Protein AF-A0A1Y3B8Q7-F1 (afdb_monomer)

InterPro domains:
  IPR051851 EFR3 Homologs [PTHR12444] (1-147)

Organism: Euroglyphus maynei (NCBI:txid6958)

Foldseek 3Di:
DDPLVVVLLVLLVLVLLLVQLFFPVDPDAQLRSLVSLQVSLVSLCVVCVVVVQPLSNVLSVQLCVVCVVPPVCSHVVNVVCSVVDDRPPRWPDPPPDPDDDDDDDDDPPPPPGTRDPPSNDRDLVSVLVSCVVVPRDNPSNPDHNDDPCPPDPPPPPPPDDD

Mean predicted aligned error: 11.26 Å

pLDDT: mean 77.84, std 20.7, range [29.83, 98.25]

Nearest PDB structures (foldseek):
  8esz-assembly1_2  TM=4.447E-01  e=9.391E+00  Drosophila melanogaster

Radius of gyration: 18.93 Å; Cα contacts (8 Å, |Δi|>4): 139; chains: 1; bounding box: 46×53×57 Å

Sequence (162 aa):
MNSDEVLIDLLRLTFALQDMAISRNFNLSDSHRCHIHSIVAGFLHLFSHLKAIPAICTHVEQVIKTRVDKAKYLLPEYCHLANNYNYGELFIHDKENGNKSKENSPSRQNSADNLVDDELLFNKQVISEALQTTGHDTLALNTPFQSNCDGMKFFLFKSNLN

Solvent-accessible surface area (backbone atoms only — not comparable to full-atom values): 9910 Å² total; per-residue (Å²): 132,60,71,65,58,55,50,42,52,50,49,19,45,40,51,49,47,49,54,52,49,31,34,71,90,48,99,64,53,71,42,56,28,23,48,45,39,7,52,40,44,49,50,50,54,51,46,24,67,74,68,63,44,67,66,40,38,52,53,47,51,50,30,51,52,47,21,60,77,74,43,41,33,37,30,63,94,33,30,84,50,30,77,75,56,62,100,71,78,83,43,67,64,86,74,86,68,87,77,89,84,91,82,92,81,84,84,79,87,85,63,92,60,49,29,58,66,71,75,67,47,86,61,62,64,64,48,45,52,50,36,45,78,70,72,45,88,46,74,66,50,77,44,79,65,74,78,87,63,85,80,67,76,74,80,78,74,76,78,78,86,126

Structure (mmCIF, N/CA/C/O backbone):
data_AF-A0A1Y3B8Q7-F1
#
_entry.id   AF-A0A1Y3B8Q7-F1
#
loop_
_atom_site.group_PDB
_atom_site.id
_atom_site.type_symbol
_atom_site.label_atom_id
_atom_site.label_alt_id
_atom_site.label_comp_id
_atom_site.label_asym_id
_atom_site.label_entity_id
_atom_site.label_seq_id
_atom_site.pdbx_PDB_ins_code
_atom_site.Cartn_x
_atom_site.Cartn_y
_atom_site.Cartn_z
_atom_site.occupancy
_atom_site.B_iso_or_equiv
_atom_site.auth_seq_id
_atom_site.auth_comp_id
_atom_site.auth_asym_id
_atom_site.auth_atom_id
_atom_site.pdbx_PDB_model_num
ATOM 1 N N . MET A 1 1 ? 1.474 13.851 24.888 1.00 54.62 1 MET A N 1
ATOM 2 C CA . MET A 1 1 ? 1.262 13.476 23.476 1.00 54.62 1 MET A CA 1
ATOM 3 C C . MET A 1 1 ? 0.392 12.239 23.485 1.00 54.62 1 MET A C 1
ATOM 5 O O . MET A 1 1 ? 0.732 11.304 24.204 1.00 54.62 1 MET A O 1
ATOM 9 N N . ASN A 1 2 ? -0.755 12.275 22.813 1.00 78.31 2 ASN A N 1
ATOM 10 C CA . ASN A 1 2 ? -1.643 11.121 22.714 1.00 78.31 2 ASN A CA 1
ATOM 11 C C . ASN A 1 2 ? -0.999 10.090 21.766 1.00 78.31 2 ASN A C 1
ATOM 13 O O . ASN A 1 2 ? -0.479 10.464 20.716 1.00 78.31 2 ASN A O 1
ATOM 17 N N . SER A 1 3 ? -0.981 8.805 22.131 1.00 81.81 3 SER A N 1
ATOM 18 C CA . SER A 1 3 ? -0.381 7.753 21.297 1.00 81.81 3 SER A CA 1
ATOM 19 C C . SER A 1 3 ? -1.047 7.648 19.926 1.00 81.81 3 SER A C 1
ATOM 21 O O . SER A 1 3 ? -0.375 7.354 18.941 1.00 81.81 3 SER A O 1
ATOM 23 N N . ASP A 1 4 ? -2.346 7.938 19.846 1.00 82.81 4 ASP A N 1
ATOM 24 C CA . ASP A 1 4 ? -3.077 7.903 18.582 1.00 82.81 4 ASP A CA 1
ATOM 25 C C . ASP A 1 4 ? -2.688 9.051 17.649 1.00 82.81 4 ASP A C 1
ATOM 27 O O . ASP A 1 4 ? -2.545 8.828 16.451 1.00 82.81 4 ASP A O 1
ATOM 31 N N . GLU A 1 5 ? -2.410 10.243 18.180 1.00 83.38 5 GLU A N 1
ATOM 32 C CA . GLU A 1 5 ? -1.912 11.375 17.382 1.00 83.38 5 GLU A CA 1
ATOM 33 C C . GLU A 1 5 ? -0.562 11.040 16.737 1.00 83.38 5 GLU A C 1
ATOM 35 O O . GLU A 1 5 ? -0.377 11.240 15.539 1.00 83.38 5 GLU A O 1
ATOM 40 N N . VAL A 1 6 ? 0.357 10.445 17.507 1.00 86.25 6 VAL A N 1
ATOM 41 C CA . VAL A 1 6 ? 1.673 10.024 16.999 1.00 86.25 6 VAL A CA 1
ATOM 42 C C . VAL A 1 6 ? 1.528 8.962 15.907 1.00 86.25 6 VAL A C 1
ATOM 44 O O . VAL A 1 6 ? 2.246 8.998 14.909 1.00 86.25 6 VAL A O 1
ATOM 47 N N . LEU A 1 7 ? 0.592 8.024 16.064 1.00 88.44 7 LEU A N 1
ATOM 48 C CA . LEU A 1 7 ? 0.318 7.012 15.042 1.00 88.44 7 LEU A CA 1
ATOM 49 C C . LEU A 1 7 ? -0.256 7.625 13.761 1.00 88.44 7 LEU A C 1
ATOM 51 O O . LEU A 1 7 ? 0.135 7.215 12.668 1.00 88.44 7 LEU A O 1
ATOM 55 N N . ILE A 1 8 ? -1.141 8.616 13.878 1.00 88.88 8 ILE A N 1
ATOM 56 C CA . ILE A 1 8 ? -1.657 9.356 12.724 1.00 88.88 8 ILE A CA 1
ATOM 57 C C . ILE A 1 8 ? -0.534 10.137 12.033 1.00 88.88 8 ILE A C 1
ATOM 59 O O . ILE A 1 8 ? -0.449 10.113 10.805 1.00 88.88 8 ILE A O 1
ATOM 63 N N . ASP A 1 9 ? 0.377 10.758 12.781 1.00 89.25 9 ASP A N 1
ATOM 64 C CA . ASP A 1 9 ? 1.537 11.443 12.203 1.00 89.25 9 ASP A CA 1
ATOM 65 C C . ASP A 1 9 ? 2.503 10.482 11.498 1.00 89.25 9 ASP A C 1
ATOM 67 O O . ASP A 1 9 ? 2.990 10.787 10.406 1.00 89.25 9 ASP A O 1
ATOM 71 N N . LEU A 1 10 ? 2.727 9.287 12.051 1.00 92.75 10 LEU A N 1
ATOM 72 C CA . LEU A 1 10 ? 3.509 8.241 11.387 1.00 92.75 10 LEU A CA 1
ATOM 73 C C . LEU A 1 10 ? 2.827 7.730 10.113 1.00 92.75 10 LEU A C 1
ATOM 75 O O . LEU A 1 10 ? 3.504 7.494 9.110 1.00 92.75 10 LEU A O 1
ATOM 79 N N . LEU A 1 11 ? 1.497 7.608 10.102 1.00 93.81 11 LEU A N 1
ATOM 80 C CA . LEU A 1 11 ? 0.746 7.292 8.886 1.00 93.81 11 LEU A CA 1
ATOM 81 C C . LEU A 1 11 ? 0.878 8.401 7.836 1.00 93.81 11 LEU A C 1
ATOM 83 O O . LEU A 1 11 ? 1.120 8.103 6.667 1.00 93.81 11 LEU A O 1
ATOM 87 N N . ARG A 1 12 ? 0.775 9.676 8.232 1.00 93.00 12 ARG A N 1
ATOM 88 C CA . ARG A 1 12 ? 0.982 10.818 7.324 1.00 93.00 12 ARG A CA 1
ATOM 89 C C . ARG A 1 12 ? 2.372 10.786 6.704 1.00 93.00 12 ARG A C 1
ATOM 91 O O . ARG A 1 12 ? 2.490 10.931 5.489 1.00 93.00 12 ARG A O 1
ATOM 98 N N . LEU A 1 13 ? 3.403 10.561 7.519 1.00 94.56 13 LEU A N 1
ATOM 99 C CA . LEU A 1 13 ? 4.778 10.411 7.048 1.00 94.56 13 LEU A CA 1
ATOM 100 C C . LEU A 1 13 ? 4.908 9.230 6.081 1.00 94.56 13 LEU A C 1
ATOM 102 O O . LEU A 1 13 ? 5.523 9.359 5.029 1.00 94.56 13 LEU A O 1
ATOM 106 N N . THR A 1 14 ? 4.292 8.096 6.405 1.00 96.25 14 THR A N 1
ATOM 107 C CA . THR A 1 14 ? 4.321 6.890 5.569 1.00 96.25 14 THR A CA 1
ATOM 108 C C . THR A 1 14 ? 3.723 7.137 4.187 1.00 96.25 14 THR A C 1
ATOM 110 O O . THR A 1 14 ? 4.330 6.768 3.182 1.00 96.25 14 THR A O 1
ATOM 113 N N . PHE A 1 15 ? 2.566 7.798 4.105 1.00 95.19 15 PHE A N 1
ATOM 114 C CA . PHE A 1 15 ? 1.973 8.135 2.810 1.00 95.19 15 PHE A CA 1
ATOM 115 C C . PHE A 1 15 ? 2.791 9.187 2.061 1.00 95.19 15 PHE A C 1
ATOM 117 O O . PHE A 1 15 ? 2.992 9.034 0.863 1.00 95.19 15 PHE A O 1
ATOM 124 N N . ALA A 1 16 ? 3.364 10.175 2.755 1.00 93.56 16 ALA A N 1
ATOM 125 C CA . ALA A 1 16 ? 4.279 11.129 2.129 1.00 93.56 16 ALA A CA 1
ATOM 126 C C . ALA A 1 16 ? 5.532 10.445 1.544 1.00 93.56 16 ALA A C 1
ATOM 128 O O . ALA A 1 16 ? 6.003 10.824 0.473 1.00 93.56 16 ALA A O 1
ATOM 129 N N . LEU A 1 17 ? 6.060 9.414 2.214 1.00 95.44 17 LEU A N 1
ATOM 130 C CA . LEU A 1 17 ? 7.155 8.590 1.696 1.00 95.44 17 LEU A CA 1
ATOM 131 C C . LEU A 1 17 ? 6.734 7.800 0.451 1.00 95.44 17 LEU A C 1
ATOM 133 O O . LEU A 1 17 ? 7.489 7.758 -0.519 1.00 95.44 17 LEU A O 1
ATOM 137 N N . GLN A 1 18 ? 5.534 7.212 0.446 1.00 94.88 18 GLN A N 1
ATOM 138 C CA . GLN A 1 18 ? 5.005 6.532 -0.738 1.00 94.88 18 GLN A CA 1
ATOM 139 C C . GLN A 1 18 ? 4.837 7.505 -1.915 1.00 94.88 18 GLN A C 1
ATOM 141 O O . GLN A 1 18 ? 5.302 7.201 -3.011 1.00 94.88 18 GLN A O 1
ATOM 146 N N . ASP A 1 19 ? 4.260 8.686 -1.680 1.00 92.31 19 ASP A N 1
ATOM 147 C CA . ASP A 1 19 ? 4.058 9.724 -2.700 1.00 92.31 19 ASP A CA 1
ATOM 148 C C . ASP A 1 19 ? 5.398 10.211 -3.286 1.00 92.31 19 ASP A C 1
ATOM 150 O O . ASP A 1 19 ? 5.547 10.392 -4.497 1.00 92.31 19 ASP A O 1
ATOM 154 N N . MET A 1 20 ? 6.424 10.355 -2.443 1.00 90.81 20 MET A N 1
ATOM 155 C CA . MET A 1 20 ? 7.785 10.687 -2.873 1.00 90.81 20 MET A CA 1
ATOM 156 C C . MET A 1 20 ? 8.399 9.587 -3.752 1.00 90.81 20 MET A C 1
ATOM 158 O O . MET A 1 20 ? 9.042 9.884 -4.760 1.00 90.81 20 MET A O 1
ATOM 162 N N . ALA A 1 21 ? 8.195 8.318 -3.385 1.00 91.12 21 ALA A N 1
ATOM 163 C CA . ALA A 1 21 ? 8.751 7.168 -4.093 1.00 91.12 21 ALA A CA 1
ATOM 164 C C . ALA A 1 21 ? 8.091 6.910 -5.455 1.00 91.12 21 ALA A C 1
ATOM 166 O O . ALA A 1 21 ? 8.763 6.394 -6.350 1.00 91.12 21 ALA A O 1
ATOM 167 N N . ILE A 1 22 ? 6.830 7.310 -5.649 1.00 90.94 22 ILE A N 1
ATOM 168 C CA . ILE A 1 22 ? 6.147 7.214 -6.952 1.00 90.94 22 ILE A CA 1
ATOM 169 C C . ILE A 1 22 ? 6.367 8.447 -7.831 1.00 90.94 22 ILE A C 1
ATOM 171 O O . ILE A 1 22 ? 6.275 8.345 -9.054 1.00 90.94 22 ILE A O 1
ATOM 175 N N . SER A 1 23 ? 6.678 9.600 -7.230 1.00 87.19 23 SER A N 1
ATOM 176 C CA . SER A 1 23 ? 6.825 10.857 -7.957 1.00 87.19 23 SER A CA 1
ATOM 177 C C . SER A 1 23 ? 8.151 10.939 -8.714 1.00 87.19 23 SER A C 1
ATOM 179 O O . SER A 1 23 ? 9.242 10.774 -8.152 1.00 87.19 23 SER A O 1
ATOM 181 N N . ARG A 1 24 ? 8.064 11.282 -10.002 1.00 79.38 24 ARG A N 1
ATOM 182 C CA . ARG A 1 24 ? 9.220 11.575 -10.865 1.00 79.38 24 ARG A CA 1
ATOM 183 C C . ARG A 1 24 ? 9.964 12.857 -10.487 1.00 79.38 24 ARG A C 1
ATOM 185 O O . ARG A 1 24 ? 11.119 13.014 -10.860 1.00 79.38 24 ARG A O 1
ATOM 192 N N . ASN A 1 25 ? 9.332 13.743 -9.719 1.00 78.75 25 ASN A N 1
ATOM 193 C CA . ASN A 1 25 ? 9.896 15.049 -9.363 1.00 78.75 25 ASN A CA 1
ATOM 194 C C . ASN A 1 25 ? 11.085 14.951 -8.399 1.00 78.75 25 ASN A C 1
ATOM 196 O O . ASN A 1 25 ? 11.848 15.906 -8.255 1.00 78.75 25 ASN A O 1
ATOM 200 N N . PHE A 1 26 ? 11.248 13.811 -7.728 1.00 80.69 26 PHE A N 1
ATOM 201 C CA . PHE A 1 26 ? 12.398 13.554 -6.875 1.00 80.69 26 PHE A CA 1
ATOM 202 C C . PHE A 1 26 ? 13.480 12.803 -7.651 1.00 80.69 26 PHE A C 1
ATOM 204 O O . PHE A 1 26 ? 13.216 11.764 -8.254 1.00 80.69 26 PHE A O 1
ATOM 211 N N . ASN A 1 27 ? 14.722 13.286 -7.567 1.00 82.06 27 ASN A N 1
ATOM 212 C CA . ASN A 1 27 ? 15.903 12.636 -8.143 1.00 82.06 27 ASN A CA 1
ATOM 213 C C . ASN A 1 27 ? 16.332 11.416 -7.301 1.00 82.06 27 ASN A C 1
ATOM 215 O O . ASN A 1 27 ? 17.415 11.391 -6.718 1.00 82.06 27 ASN A O 1
ATOM 219 N N . LEU A 1 28 ? 15.453 10.419 -7.190 1.00 85.12 28 LEU A N 1
ATOM 220 C CA . LEU A 1 28 ? 15.702 9.153 -6.504 1.00 85.12 28 LEU A CA 1
ATOM 221 C C . LEU A 1 28 ? 16.027 8.062 -7.522 1.00 85.12 28 LEU A C 1
ATOM 223 O O . LEU A 1 28 ? 15.321 7.922 -8.521 1.00 85.12 28 LEU A O 1
ATOM 227 N N . SER A 1 29 ? 17.057 7.264 -7.232 1.00 87.25 29 SER A N 1
ATOM 228 C CA . SER A 1 29 ? 17.316 6.028 -7.969 1.00 87.25 29 SER A CA 1
ATOM 229 C C . SER A 1 29 ? 16.210 5.006 -7.708 1.00 87.25 29 SER A C 1
ATOM 231 O O . SER A 1 29 ? 15.565 5.018 -6.656 1.00 87.25 29 SER A O 1
ATOM 233 N N . ASP A 1 30 ? 16.041 4.072 -8.636 1.00 85.69 30 ASP A N 1
ATOM 234 C CA . ASP A 1 30 ? 15.064 2.988 -8.521 1.00 85.69 30 ASP A CA 1
ATOM 235 C C . ASP A 1 30 ? 15.276 2.146 -7.261 1.00 85.69 30 ASP A C 1
ATOM 237 O O . ASP A 1 30 ? 14.326 1.795 -6.559 1.00 85.69 30 ASP A O 1
ATOM 241 N N . SER A 1 31 ? 16.543 1.911 -6.912 1.00 88.75 31 SER A N 1
ATOM 242 C CA . SER A 1 31 ? 16.907 1.259 -5.659 1.00 88.75 31 SER A CA 1
ATOM 243 C C . SER A 1 31 ? 16.405 2.050 -4.449 1.00 88.75 31 SER A C 1
ATOM 245 O O . SER A 1 31 ? 15.748 1.479 -3.579 1.00 88.75 31 SER A O 1
ATOM 247 N N . HI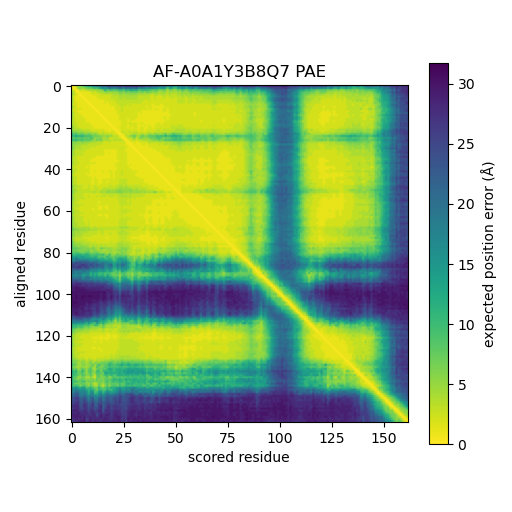S A 1 32 ? 16.627 3.369 -4.388 1.00 90.75 32 HIS A N 1
ATOM 248 C CA . HIS A 1 32 ? 16.115 4.185 -3.281 1.00 90.75 32 HIS A CA 1
ATOM 249 C C . HIS A 1 32 ? 14.587 4.139 -3.194 1.00 90.75 32 HIS A C 1
ATOM 251 O O . HIS A 1 32 ? 14.046 3.991 -2.099 1.00 90.75 32 HIS A O 1
ATOM 257 N N . ARG A 1 33 ? 13.885 4.192 -4.331 1.00 91.69 33 ARG A N 1
ATOM 258 C CA . ARG A 1 33 ? 12.419 4.070 -4.377 1.00 91.69 33 ARG A CA 1
ATOM 259 C C . ARG A 1 33 ? 11.949 2.731 -3.805 1.00 91.69 33 ARG A C 1
ATOM 261 O O . ARG A 1 33 ? 11.029 2.707 -2.990 1.00 91.69 33 ARG A O 1
ATOM 268 N N . CYS A 1 34 ? 12.618 1.630 -4.144 1.00 92.38 34 CYS A N 1
ATOM 269 C CA . CYS A 1 34 ? 12.299 0.305 -3.600 1.00 92.38 34 CYS A CA 1
ATOM 270 C C . CYS A 1 34 ? 12.522 0.208 -2.093 1.00 92.38 34 CYS A C 1
ATOM 272 O O . CYS A 1 34 ? 11.682 -0.345 -1.380 1.00 92.38 34 CYS A O 1
ATOM 274 N N . HIS A 1 35 ? 13.621 0.774 -1.592 1.00 94.12 35 HIS A N 1
ATOM 275 C CA . HIS A 1 35 ? 13.881 0.823 -0.156 1.00 94.12 35 HIS A CA 1
ATOM 276 C C . HIS A 1 35 ? 12.802 1.631 0.574 1.00 94.12 35 HIS A C 1
ATOM 278 O O . HIS A 1 35 ? 12.305 1.185 1.606 1.00 94.12 35 HIS A O 1
ATOM 284 N N . ILE A 1 36 ? 12.364 2.763 0.013 1.00 95.94 36 ILE A N 1
ATOM 285 C CA . ILE A 1 36 ? 11.256 3.544 0.579 1.00 95.94 36 ILE A CA 1
ATOM 286 C C . ILE A 1 36 ? 9.957 2.724 0.589 1.00 95.94 36 ILE A C 1
ATOM 288 O O . ILE A 1 36 ? 9.307 2.629 1.629 1.00 95.94 36 ILE A O 1
ATOM 292 N N . HIS A 1 37 ? 9.595 2.064 -0.516 1.00 95.81 37 HIS A N 1
ATOM 293 C CA . HIS A 1 37 ? 8.412 1.194 -0.556 1.00 95.81 37 HIS A CA 1
ATOM 294 C C . HIS A 1 37 ? 8.487 0.020 0.429 1.00 95.81 37 HIS A C 1
ATOM 296 O O . HIS A 1 37 ? 7.450 -0.370 0.973 1.00 95.81 37 HIS A O 1
ATOM 302 N N . SER A 1 38 ? 9.690 -0.500 0.681 1.00 96.56 38 SER A N 1
ATOM 303 C CA . SER A 1 38 ? 9.937 -1.548 1.675 1.00 96.56 38 SER A CA 1
ATOM 304 C C . SER A 1 38 ? 9.696 -1.030 3.091 1.00 96.56 38 SER A C 1
ATOM 306 O O . SER A 1 38 ? 9.009 -1.685 3.869 1.00 96.56 38 SER A O 1
ATOM 308 N N . ILE A 1 39 ? 10.171 0.179 3.414 1.00 97.88 39 ILE A N 1
ATOM 309 C CA . ILE A 1 39 ? 9.893 0.838 4.702 1.00 97.88 39 ILE A CA 1
ATOM 310 C C . ILE A 1 39 ? 8.383 1.045 4.884 1.00 97.88 39 ILE A C 1
ATOM 312 O O . ILE A 1 39 ? 7.839 0.703 5.933 1.00 97.88 39 ILE A O 1
ATOM 316 N N . VAL A 1 40 ? 7.697 1.543 3.849 1.00 98.19 40 VAL A N 1
ATOM 317 C CA . VAL A 1 40 ? 6.238 1.742 3.854 1.00 98.19 40 VAL A CA 1
ATOM 318 C C . VAL A 1 40 ? 5.498 0.425 4.110 1.00 98.19 40 VAL A C 1
ATOM 320 O O . VAL A 1 40 ? 4.611 0.383 4.962 1.00 98.19 40 VAL A O 1
ATOM 323 N N . ALA A 1 41 ? 5.876 -0.658 3.422 1.00 97.94 41 ALA A N 1
ATOM 324 C CA . ALA A 1 41 ? 5.280 -1.979 3.632 1.00 97.94 41 ALA A CA 1
ATOM 325 C C . ALA A 1 41 ? 5.515 -2.502 5.049 1.00 97.94 41 ALA A C 1
ATOM 327 O O . ALA A 1 41 ? 4.567 -2.939 5.695 1.00 97.94 41 ALA A O 1
ATOM 328 N N . GLY A 1 42 ? 6.750 -2.415 5.550 1.00 97.81 42 GLY A N 1
ATOM 329 C CA . GLY A 1 42 ? 7.083 -2.860 6.901 1.00 97.81 42 GLY A CA 1
ATOM 330 C C . GLY A 1 42 ? 6.275 -2.121 7.967 1.00 97.81 42 GLY A C 1
ATOM 331 O O . GLY A 1 42 ? 5.704 -2.751 8.858 1.00 97.81 42 GLY A O 1
ATOM 332 N N . PHE A 1 43 ? 6.162 -0.794 7.850 1.00 98.12 43 PHE A N 1
ATOM 333 C CA . PHE A 1 43 ? 5.371 -0.008 8.792 1.00 98.12 43 PHE A CA 1
ATOM 334 C C . PHE A 1 43 ? 3.877 -0.331 8.712 1.00 98.12 43 PHE A C 1
ATOM 336 O O . PHE A 1 43 ? 3.262 -0.550 9.750 1.00 98.12 43 PHE A O 1
ATOM 343 N N . LEU A 1 44 ? 3.277 -0.392 7.518 1.00 98.06 44 LEU A N 1
ATOM 344 C CA . LEU A 1 44 ? 1.837 -0.648 7.391 1.00 98.06 44 LEU A CA 1
ATOM 345 C C . LEU A 1 44 ? 1.451 -2.077 7.785 1.00 98.06 44 LEU A C 1
ATOM 347 O O . LEU A 1 44 ? 0.377 -2.277 8.352 1.00 98.06 44 LEU A O 1
ATOM 351 N N . HIS A 1 45 ? 2.338 -3.046 7.560 1.00 97.56 45 HIS A N 1
ATOM 352 C CA . HIS A 1 45 ? 2.188 -4.409 8.063 1.00 97.56 45 HIS A CA 1
ATOM 353 C C . HIS A 1 45 ? 2.247 -4.470 9.592 1.00 97.56 45 HIS A C 1
ATOM 355 O O . HIS A 1 45 ? 1.419 -5.124 10.221 1.00 97.56 45 HIS A O 1
ATOM 361 N N . LEU A 1 46 ? 3.167 -3.736 10.222 1.00 97.00 46 LEU A N 1
ATOM 362 C CA . LEU A 1 46 ? 3.179 -3.605 11.679 1.00 97.00 46 LEU A CA 1
ATOM 363 C C . LEU A 1 46 ? 1.919 -2.884 12.186 1.00 97.00 46 LEU A C 1
ATOM 365 O O . LEU A 1 46 ? 1.289 -3.318 13.148 1.00 97.00 46 LEU A O 1
ATOM 369 N N . PHE A 1 47 ? 1.530 -1.794 11.527 1.00 95.38 47 PHE A N 1
ATOM 370 C CA . PHE A 1 47 ? 0.383 -0.974 11.898 1.00 95.38 47 PHE A CA 1
ATOM 371 C C . PHE A 1 47 ? -0.933 -1.760 11.859 1.00 95.38 47 PHE A C 1
ATOM 373 O O . PHE A 1 47 ? -1.745 -1.628 12.778 1.00 95.38 47 PHE A O 1
ATOM 380 N N . SER A 1 48 ? -1.138 -2.601 10.838 1.00 96.69 48 SER A N 1
ATOM 381 C CA . SER A 1 48 ? -2.336 -3.440 10.734 1.00 96.69 48 SER A CA 1
ATOM 382 C C . SER A 1 48 ? -2.471 -4.381 11.932 1.00 96.69 48 SER A C 1
ATOM 384 O O . SER A 1 48 ? -3.551 -4.477 12.513 1.00 96.69 48 SER A O 1
ATOM 386 N N . HIS A 1 49 ? -1.366 -4.984 12.375 1.00 94.19 49 HIS A N 1
ATOM 387 C CA . HIS A 1 49 ? -1.330 -5.846 13.554 1.00 94.19 49 HIS A CA 1
ATOM 388 C C . HIS A 1 49 ? -1.536 -5.072 14.862 1.00 94.19 49 HIS A C 1
ATOM 390 O O . HIS A 1 49 ? -2.213 -5.567 15.760 1.00 94.19 49 HIS A O 1
ATOM 396 N N . LEU A 1 50 ? -0.999 -3.851 14.973 1.00 92.62 50 LEU A N 1
ATOM 397 C CA . LEU A 1 50 ? -1.155 -3.016 16.171 1.00 92.62 50 LEU A CA 1
ATOM 398 C C . LEU A 1 50 ? -2.594 -2.537 16.377 1.00 92.62 50 LEU A C 1
ATOM 400 O O . LEU A 1 50 ? -3.077 -2.518 17.508 1.00 92.62 50 LEU A O 1
ATOM 404 N N . LYS A 1 51 ? -3.276 -2.120 15.306 1.00 91.25 51 LYS A N 1
ATOM 405 C CA . LYS A 1 51 ? -4.661 -1.637 15.396 1.00 91.25 51 LYS A CA 1
ATOM 406 C C . LYS A 1 51 ? -5.691 -2.758 15.305 1.00 91.25 51 LYS A C 1
ATOM 408 O O . LYS A 1 51 ? -6.801 -2.577 15.795 1.00 91.25 51 LYS A O 1
ATOM 413 N N . ALA A 1 52 ? -5.335 -3.888 14.693 1.00 93.31 52 ALA A N 1
ATOM 414 C CA . ALA A 1 52 ? -6.201 -5.050 14.494 1.00 93.31 52 ALA A CA 1
ATOM 415 C C . ALA A 1 52 ? -7.568 -4.703 13.862 1.00 93.31 52 ALA A C 1
ATOM 417 O O . ALA A 1 52 ? -8.576 -5.360 14.122 1.00 93.31 52 ALA A O 1
ATOM 418 N N . ILE A 1 53 ? -7.610 -3.662 13.020 1.00 94.88 53 ILE A N 1
ATOM 419 C CA . ILE A 1 53 ? -8.823 -3.234 12.314 1.00 94.88 53 ILE A CA 1
ATOM 420 C C . ILE A 1 53 ? -8.988 -4.125 11.072 1.00 94.88 53 ILE A C 1
ATOM 422 O O . ILE A 1 53 ? -8.142 -4.052 10.177 1.00 94.88 53 ILE A O 1
ATOM 426 N N . PRO A 1 54 ? -10.067 -4.927 10.949 1.00 96.50 54 PRO A N 1
ATOM 427 C CA . PRO A 1 54 ? -10.175 -5.953 9.906 1.00 96.50 54 PRO A CA 1
ATOM 428 C C . PRO A 1 54 ? -10.030 -5.432 8.471 1.00 96.50 54 PRO A C 1
ATOM 430 O O . PRO A 1 54 ? -9.380 -6.071 7.641 1.00 96.50 54 PRO A O 1
ATOM 433 N N . ALA A 1 55 ? -10.594 -4.256 8.180 1.00 96.31 55 ALA A N 1
ATOM 434 C CA . ALA A 1 55 ? -10.485 -3.623 6.866 1.00 96.31 55 ALA A CA 1
ATOM 435 C C . ALA A 1 55 ? -9.032 -3.240 6.524 1.00 96.31 55 ALA A C 1
ATOM 437 O O . ALA A 1 55 ? -8.589 -3.446 5.397 1.00 96.31 55 ALA A O 1
ATOM 438 N N . ILE A 1 56 ? -8.269 -2.762 7.513 1.00 97.00 56 ILE A N 1
ATOM 439 C CA . ILE A 1 56 ? -6.851 -2.416 7.351 1.00 97.00 56 ILE A CA 1
ATOM 440 C C . ILE A 1 56 ? -6.021 -3.676 7.135 1.00 97.00 56 ILE A C 1
ATOM 442 O O . ILE A 1 56 ? -5.227 -3.716 6.201 1.00 97.00 56 ILE A O 1
ATOM 446 N N . CYS A 1 57 ? -6.225 -4.711 7.955 1.00 98.06 57 CYS A N 1
ATOM 447 C CA . CYS A 1 57 ? -5.525 -5.985 7.791 1.00 98.06 57 CYS A CA 1
ATOM 448 C C . CYS A 1 57 ? -5.768 -6.571 6.399 1.00 98.06 57 CYS A C 1
ATOM 450 O O . CYS A 1 57 ? -4.818 -6.913 5.707 1.00 98.06 57 CYS A O 1
ATOM 452 N N . THR A 1 58 ? -7.028 -6.603 5.956 1.00 98.12 58 THR A N 1
ATOM 453 C CA . THR A 1 58 ? -7.398 -7.122 4.631 1.00 98.12 58 THR A CA 1
ATOM 454 C C . THR A 1 58 ? -6.690 -6.362 3.514 1.00 98.12 58 THR A C 1
ATOM 456 O O . THR A 1 58 ? -6.075 -6.979 2.648 1.00 98.12 58 THR A O 1
ATOM 459 N N . HIS A 1 59 ? -6.738 -5.030 3.552 1.00 98.00 59 HIS A N 1
ATOM 460 C CA . HIS A 1 59 ? -6.097 -4.186 2.544 1.00 98.00 59 HIS A CA 1
ATOM 461 C C . HIS A 1 59 ? -4.575 -4.368 2.517 1.00 98.00 59 HIS A C 1
ATOM 463 O O . HIS A 1 59 ? -3.976 -4.530 1.455 1.00 98.00 59 HIS A O 1
ATOM 469 N N . VAL A 1 60 ? -3.936 -4.377 3.688 1.00 98.25 60 VAL A N 1
ATOM 470 C CA . VAL A 1 60 ? -2.481 -4.531 3.795 1.00 98.25 60 VAL A CA 1
ATOM 471 C C . VAL A 1 60 ? -2.029 -5.898 3.280 1.00 98.25 60 VAL A C 1
ATOM 473 O O . VAL A 1 60 ? -1.106 -5.956 2.470 1.00 98.25 60 VAL A O 1
ATOM 476 N N . GLU A 1 61 ? -2.712 -6.978 3.663 1.00 98.12 61 GLU A N 1
ATOM 477 C CA . GLU A 1 61 ? -2.418 -8.332 3.177 1.00 98.12 61 GLU A CA 1
ATOM 478 C C . GLU A 1 61 ? -2.612 -8.466 1.662 1.00 98.12 61 GLU A C 1
ATOM 480 O O . GLU A 1 61 ? -1.806 -9.098 0.979 1.00 98.12 61 GLU A O 1
ATOM 485 N N . GLN A 1 62 ? -3.650 -7.834 1.106 1.00 98.12 62 GLN A N 1
ATOM 486 C CA . GLN A 1 62 ? -3.878 -7.812 -0.340 1.00 98.12 62 GLN A CA 1
ATOM 487 C C . GLN A 1 62 ? -2.707 -7.167 -1.086 1.00 98.12 62 GLN A C 1
ATOM 489 O O . GLN A 1 62 ? -2.198 -7.752 -2.042 1.00 98.12 62 GLN A O 1
ATOM 494 N N . VAL A 1 63 ? -2.240 -5.998 -0.639 1.00 98.06 63 VAL A N 1
ATOM 495 C CA . VAL A 1 63 ? -1.096 -5.312 -1.262 1.00 98.06 63 VAL A CA 1
ATOM 496 C C . VAL A 1 63 ? 0.189 -6.128 -1.101 1.00 98.06 63 VAL A C 1
ATOM 498 O O . VAL A 1 63 ? 0.946 -6.262 -2.063 1.00 98.06 63 VAL A O 1
ATOM 501 N N . ILE A 1 64 ? 0.434 -6.715 0.078 1.00 97.88 64 ILE A N 1
ATOM 502 C CA . ILE A 1 64 ? 1.611 -7.565 0.317 1.00 97.88 64 ILE A CA 1
ATOM 503 C C . ILE A 1 64 ? 1.604 -8.763 -0.628 1.00 97.88 64 ILE A C 1
ATOM 505 O O . ILE A 1 64 ? 2.605 -9.006 -1.300 1.00 97.88 64 ILE A O 1
ATOM 509 N N . LYS A 1 65 ? 0.479 -9.472 -0.748 1.00 97.56 65 LYS A N 1
ATOM 510 C CA . LYS A 1 65 ? 0.353 -10.619 -1.651 1.00 97.56 65 LYS A CA 1
ATOM 511 C C . LYS A 1 65 ? 0.605 -10.228 -3.108 1.00 97.56 65 LYS A C 1
ATOM 513 O O . LYS A 1 65 ? 1.399 -10.877 -3.783 1.00 97.56 65 LYS A O 1
ATOM 518 N N . THR A 1 66 ? 0.010 -9.129 -3.571 1.00 96.38 66 THR A N 1
ATOM 519 C CA . THR A 1 66 ? 0.246 -8.616 -4.929 1.00 96.38 66 THR A CA 1
ATOM 520 C C . THR A 1 66 ? 1.722 -8.273 -5.151 1.00 96.38 66 THR A C 1
ATOM 522 O O . THR A 1 66 ? 2.280 -8.591 -6.202 1.00 96.38 66 THR A O 1
ATOM 525 N N . ARG A 1 67 ? 2.395 -7.681 -4.154 1.00 9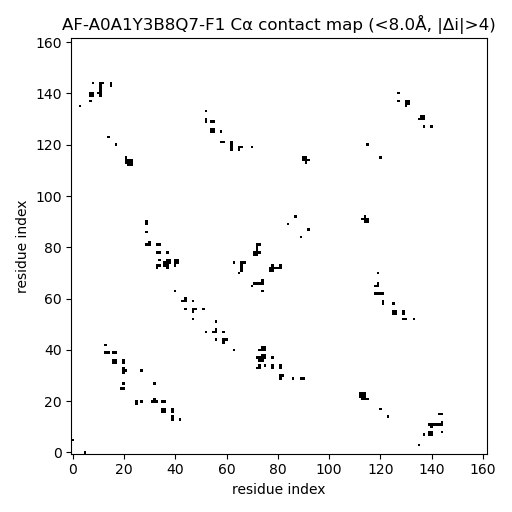5.44 67 ARG A N 1
ATOM 526 C CA . ARG A 1 67 ? 3.839 -7.413 -4.215 1.00 95.44 67 ARG A CA 1
ATOM 527 C C . ARG A 1 67 ? 4.665 -8.694 -4.227 1.00 95.44 67 ARG A C 1
ATOM 529 O O . ARG A 1 67 ? 5.624 -8.742 -4.982 1.00 95.44 67 ARG A O 1
ATOM 536 N N . VAL A 1 68 ? 4.316 -9.733 -3.467 1.00 95.19 68 VAL A N 1
ATOM 537 C CA . VAL A 1 68 ? 5.019 -11.029 -3.531 1.00 95.19 68 VAL A CA 1
ATOM 538 C C . VAL A 1 68 ? 5.006 -11.579 -4.960 1.00 95.19 68 VAL A C 1
ATOM 540 O O . VAL A 1 68 ? 6.052 -12.000 -5.456 1.00 95.19 68 VAL A O 1
ATOM 543 N N . ASP A 1 69 ? 3.854 -11.509 -5.629 1.00 92.00 69 ASP A N 1
ATOM 544 C CA . ASP A 1 69 ? 3.668 -12.073 -6.967 1.00 92.00 69 ASP A CA 1
ATOM 545 C C . ASP A 1 69 ? 4.338 -11.236 -8.067 1.00 92.00 69 ASP A C 1
ATOM 547 O O . ASP A 1 69 ? 4.939 -11.787 -8.991 1.00 92.00 69 ASP A O 1
ATOM 551 N N . LYS A 1 70 ? 4.241 -9.903 -7.985 1.00 90.38 70 LYS A N 1
ATOM 552 C CA . LYS A 1 70 ? 4.611 -9.000 -9.090 1.00 90.38 70 LYS A CA 1
ATOM 553 C C . LYS A 1 70 ? 5.871 -8.172 -8.841 1.00 90.38 70 LYS A C 1
ATOM 555 O O . LYS A 1 70 ? 6.540 -7.793 -9.795 1.00 90.38 70 LYS A O 1
ATOM 560 N N . ALA A 1 71 ? 6.193 -7.863 -7.585 1.00 91.25 71 ALA A N 1
ATOM 561 C CA . ALA A 1 71 ? 7.187 -6.846 -7.236 1.00 91.25 71 ALA A CA 1
ATOM 562 C C . ALA A 1 71 ? 7.825 -7.079 -5.853 1.00 91.25 71 ALA A C 1
ATOM 564 O O . ALA A 1 71 ? 7.836 -6.193 -4.993 1.00 91.25 71 ALA A O 1
ATOM 565 N N . LYS A 1 72 ? 8.352 -8.288 -5.608 1.00 93.00 72 LYS A N 1
ATOM 566 C CA . LYS A 1 72 ? 8.806 -8.710 -4.266 1.00 93.00 72 LYS A CA 1
ATOM 567 C C . LYS A 1 72 ? 9.845 -7.775 -3.646 1.00 93.00 72 LYS A C 1
ATOM 569 O O . LYS A 1 72 ? 9.856 -7.591 -2.440 1.00 93.00 72 LYS A O 1
ATOM 574 N N . TYR A 1 73 ? 10.667 -7.130 -4.471 1.00 91.19 73 TYR A N 1
ATOM 575 C CA . TYR A 1 73 ? 11.689 -6.152 -4.082 1.00 91.19 73 TYR A CA 1
ATOM 576 C C . TYR A 1 73 ? 11.140 -4.880 -3.403 1.00 91.19 73 TYR A C 1
ATOM 578 O O . TYR A 1 73 ? 11.920 -4.110 -2.851 1.00 91.19 73 TYR A O 1
ATOM 586 N N . LEU A 1 74 ? 9.820 -4.656 -3.427 1.00 94.06 74 LEU A N 1
ATOM 587 C CA . LEU A 1 74 ? 9.133 -3.594 -2.679 1.00 94.06 74 LEU A CA 1
ATOM 588 C C . LEU A 1 74 ? 8.766 -4.004 -1.242 1.00 94.06 74 LEU A C 1
ATOM 590 O O . LEU A 1 74 ? 8.073 -3.249 -0.553 1.00 94.06 74 LEU A O 1
ATOM 594 N N . LEU A 1 75 ? 9.142 -5.212 -0.815 1.00 96.31 75 LEU A N 1
ATOM 595 C CA . LEU A 1 75 ? 8.893 -5.742 0.522 1.00 96.31 75 LEU A CA 1
ATOM 596 C C . LEU A 1 75 ? 10.194 -5.790 1.343 1.00 96.31 75 LEU A C 1
ATOM 598 O O . LEU A 1 75 ? 11.261 -6.050 0.774 1.00 96.31 75 LEU A O 1
ATOM 602 N N . PRO A 1 76 ? 10.120 -5.593 2.675 1.00 94.94 76 PRO A N 1
ATOM 603 C CA . PRO A 1 76 ? 11.281 -5.622 3.566 1.00 94.94 76 PRO A CA 1
ATOM 604 C C . PRO A 1 76 ? 12.179 -6.851 3.397 1.00 94.94 76 PRO A C 1
ATOM 606 O O . PRO A 1 76 ? 13.401 -6.725 3.396 1.00 94.94 76 PRO A O 1
ATOM 609 N N . GLU A 1 77 ? 11.589 -8.030 3.216 1.00 93.56 77 GLU A N 1
ATOM 610 C CA . GLU A 1 77 ? 12.290 -9.315 3.160 1.00 93.56 77 GLU A CA 1
ATOM 611 C C . GLU A 1 77 ? 13.176 -9.445 1.912 1.00 93.56 77 GLU A C 1
ATOM 613 O O . GLU A 1 77 ? 14.160 -10.187 1.909 1.00 93.56 77 GLU A O 1
ATOM 618 N N . TYR A 1 78 ? 12.860 -8.696 0.854 1.00 92.00 78 TYR A N 1
ATOM 619 C CA . TYR A 1 78 ? 13.511 -8.803 -0.451 1.00 92.00 78 TYR A CA 1
ATOM 620 C C . TYR A 1 78 ? 14.104 -7.477 -0.938 1.00 92.00 78 TYR A C 1
ATOM 622 O O . TYR A 1 78 ? 14.553 -7.400 -2.082 1.00 92.00 78 TYR A O 1
ATOM 630 N N . CYS A 1 79 ? 14.142 -6.441 -0.096 1.00 86.50 79 CYS A N 1
ATOM 631 C CA . CYS A 1 79 ? 14.621 -5.106 -0.474 1.00 86.50 79 CYS A CA 1
ATOM 632 C C . CYS A 1 79 ? 16.078 -5.115 -0.973 1.00 86.50 79 CYS A C 1
ATOM 634 O O . CYS A 1 79 ? 16.438 -4.362 -1.872 1.00 86.50 79 CYS A O 1
ATOM 636 N N . HIS A 1 80 ? 16.896 -6.052 -0.484 1.00 85.25 80 HIS A N 1
ATOM 637 C CA . HIS A 1 80 ? 18.268 -6.286 -0.943 1.00 85.25 80 HIS A CA 1
ATOM 638 C C . HIS A 1 80 ? 18.364 -6.663 -2.433 1.00 85.25 80 HIS A C 1
ATOM 640 O O . HIS A 1 80 ? 19.415 -6.488 -3.049 1.00 85.25 80 HIS A O 1
ATOM 646 N N . LEU A 1 81 ? 17.276 -7.159 -3.034 1.00 85.81 81 LEU A N 1
ATOM 647 C CA . LEU A 1 81 ? 17.214 -7.460 -4.462 1.00 85.81 81 LEU A CA 1
ATOM 648 C C . LEU A 1 81 ? 17.071 -6.200 -5.322 1.00 85.81 81 LEU A C 1
ATOM 650 O O . LEU A 1 81 ? 17.303 -6.289 -6.522 1.00 85.81 81 LEU A O 1
ATOM 654 N N . ALA A 1 82 ? 16.725 -5.041 -4.750 1.00 82.56 82 ALA A N 1
ATOM 655 C CA . ALA A 1 82 ? 16.474 -3.806 -5.497 1.00 82.56 82 ALA A CA 1
ATOM 656 C C . ALA A 1 82 ? 17.668 -3.354 -6.356 1.00 82.56 82 ALA A C 1
ATOM 658 O O . ALA A 1 82 ? 17.474 -2.793 -7.428 1.00 82.56 82 ALA A O 1
ATOM 659 N N . ASN A 1 83 ? 18.899 -3.646 -5.927 1.00 78.38 83 ASN A N 1
ATOM 660 C CA . ASN A 1 83 ? 20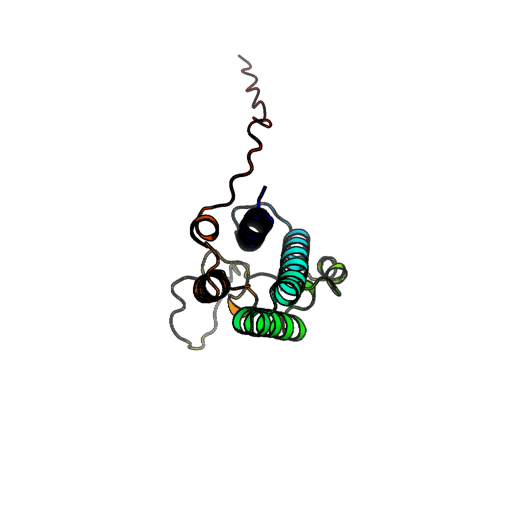.113 -3.316 -6.684 1.00 78.38 83 ASN A CA 1
ATOM 661 C C . ASN A 1 83 ? 20.356 -4.238 -7.891 1.00 78.38 83 ASN A C 1
ATOM 663 O O . ASN A 1 83 ? 21.171 -3.910 -8.748 1.00 78.38 83 ASN A O 1
ATOM 667 N N . ASN A 1 84 ? 19.688 -5.393 -7.942 1.00 71.94 84 ASN A N 1
ATOM 668 C CA . ASN A 1 84 ? 19.891 -6.406 -8.979 1.00 71.94 84 ASN A CA 1
ATOM 669 C C . ASN A 1 84 ? 18.958 -6.220 -10.184 1.00 71.94 84 ASN A C 1
ATOM 671 O O . ASN A 1 84 ? 19.128 -6.915 -11.185 1.00 71.94 84 ASN A O 1
ATOM 675 N N . TYR A 1 85 ? 17.976 -5.319 -10.102 1.00 62.97 85 TYR A N 1
ATOM 676 C CA . TYR A 1 85 ? 17.083 -5.026 -11.218 1.00 62.97 85 TYR A CA 1
ATOM 677 C C . TYR A 1 85 ? 17.671 -3.923 -12.089 1.00 62.97 85 TYR A C 1
ATOM 679 O O . TYR A 1 85 ? 18.190 -2.918 -11.603 1.00 62.97 85 TYR A O 1
ATOM 687 N N . ASN A 1 86 ? 17.603 -4.136 -13.400 1.00 56.25 86 ASN A N 1
ATOM 688 C CA . ASN A 1 86 ? 18.048 -3.157 -14.376 1.00 56.25 86 ASN A CA 1
ATOM 689 C C . ASN A 1 86 ? 17.075 -1.964 -14.357 1.00 56.25 86 ASN A C 1
ATOM 691 O O . ASN A 1 86 ? 15.863 -2.178 -14.282 1.00 56.25 86 ASN A O 1
ATOM 695 N N . TYR A 1 87 ? 17.606 -0.742 -14.467 1.00 52.19 87 TYR A N 1
ATOM 696 C CA . TYR A 1 87 ? 16.932 0.573 -14.379 1.00 52.19 87 TYR A CA 1
ATOM 697 C C . TYR A 1 87 ? 15.742 0.808 -15.346 1.00 52.19 87 TYR A C 1
ATOM 699 O O . TYR A 1 87 ? 15.343 1.942 -15.571 1.00 52.19 87 TYR A O 1
ATOM 707 N N . GLY A 1 88 ? 15.225 -0.223 -16.017 1.00 52.62 88 GLY A N 1
ATOM 708 C CA . GLY A 1 88 ? 14.171 -0.114 -17.027 1.00 52.62 88 GLY A CA 1
ATOM 709 C C . GLY A 1 88 ? 12.966 -1.037 -16.828 1.00 52.62 88 GLY A C 1
ATOM 710 O O . GLY A 1 88 ? 11.993 -0.880 -17.560 1.00 52.62 88 GLY A O 1
ATOM 711 N N . GLU A 1 89 ? 13.002 -1.990 -15.888 1.00 56.47 89 GLU A N 1
ATOM 712 C CA . GLU A 1 89 ? 11.880 -2.926 -15.658 1.00 56.47 89 GLU A CA 1
ATOM 713 C C . GLU A 1 89 ? 11.023 -2.579 -14.436 1.00 56.47 89 GLU A C 1
ATOM 715 O O . GLU A 1 89 ? 9.892 -3.043 -14.324 1.00 56.47 89 GLU A O 1
ATOM 720 N N . LEU A 1 90 ? 11.561 -1.783 -13.512 1.00 63.25 90 LEU A N 1
ATOM 721 C CA . LEU A 1 90 ? 11.012 -1.643 -12.164 1.00 63.25 90 LEU A CA 1
ATOM 722 C C . LEU A 1 90 ? 9.905 -0.600 -12.055 1.00 63.25 90 LEU A C 1
ATOM 724 O O . LEU A 1 90 ? 9.005 -0.724 -11.223 1.00 63.25 90 LEU A O 1
ATOM 728 N N . PHE A 1 91 ? 10.001 0.422 -12.896 1.00 69.75 91 PHE A N 1
ATOM 729 C CA . PHE A 1 91 ? 9.116 1.564 -12.911 1.00 69.75 91 PHE A CA 1
ATOM 730 C C . PHE A 1 91 ? 8.659 1.846 -14.343 1.00 69.75 91 PHE A C 1
ATOM 732 O O . PHE A 1 91 ? 9.336 1.509 -15.316 1.00 69.75 91 PHE A O 1
ATOM 739 N N . ILE A 1 92 ? 7.484 2.458 -14.485 1.00 69.38 92 ILE A N 1
ATOM 740 C CA . ILE A 1 92 ? 6.977 2.939 -15.768 1.00 69.38 92 ILE A CA 1
ATOM 741 C C . ILE A 1 92 ? 7.911 4.059 -16.233 1.00 69.38 92 ILE A C 1
ATOM 743 O O . ILE A 1 92 ? 7.742 5.214 -15.847 1.00 69.38 92 ILE A O 1
ATOM 747 N N . HIS A 1 93 ? 8.914 3.727 -17.041 1.00 65.12 93 HIS A N 1
ATOM 748 C CA . HIS A 1 93 ? 9.698 4.707 -17.783 1.00 65.12 93 HIS A CA 1
ATOM 749 C C . HIS A 1 93 ? 8.990 4.999 -19.098 1.00 65.12 93 HIS A C 1
ATOM 751 O O . HIS A 1 93 ? 8.468 4.087 -19.749 1.00 65.12 93 HIS A O 1
ATOM 757 N N . ASP A 1 94 ? 8.996 6.263 -19.517 1.00 57.75 94 ASP A N 1
ATOM 758 C CA . ASP A 1 94 ? 8.548 6.598 -20.862 1.00 57.75 94 ASP A CA 1
ATOM 759 C C . ASP A 1 94 ? 9.522 5.930 -21.826 1.00 57.75 94 ASP A C 1
ATOM 761 O O . ASP A 1 94 ? 10.658 6.368 -22.004 1.00 57.75 94 ASP A O 1
ATOM 765 N N . LYS A 1 95 ? 9.100 4.818 -22.433 1.00 49.31 95 LYS A N 1
ATOM 766 C CA . LYS A 1 95 ? 9.763 4.338 -23.635 1.00 49.31 95 LYS A CA 1
ATOM 767 C C . LYS A 1 95 ? 9.566 5.437 -24.670 1.00 49.31 95 LYS A C 1
ATOM 769 O O . LYS A 1 95 ? 8.497 5.515 -25.276 1.00 49.31 95 LYS A O 1
ATOM 774 N N . GLU A 1 96 ? 10.584 6.261 -24.903 1.00 44.88 96 GLU A N 1
ATOM 775 C CA . GLU A 1 96 ? 10.742 6.950 -26.184 1.00 44.88 96 GLU A CA 1
ATOM 776 C C . GLU A 1 96 ? 10.914 5.872 -27.265 1.00 44.88 96 GLU A C 1
ATOM 778 O O . GLU A 1 96 ? 12.007 5.523 -27.703 1.00 44.88 96 GLU A O 1
ATOM 783 N N . ASN A 1 97 ? 9.799 5.256 -27.651 1.00 40.62 97 ASN A N 1
ATOM 784 C CA . ASN A 1 97 ? 9.747 4.271 -28.709 1.00 40.62 97 ASN A CA 1
ATOM 785 C C . ASN A 1 97 ? 9.681 5.010 -30.043 1.00 4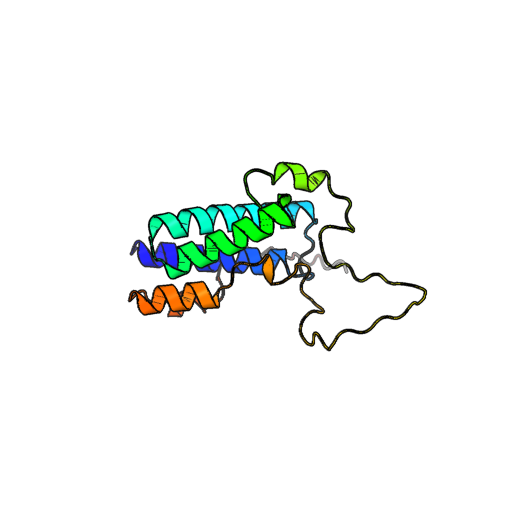0.62 97 ASN A C 1
ATOM 787 O O . ASN A 1 97 ? 8.612 5.401 -30.519 1.00 40.62 97 ASN A O 1
ATOM 791 N N . GLY A 1 98 ? 10.828 5.084 -30.711 1.00 43.28 98 GLY A N 1
ATOM 792 C CA . GLY A 1 98 ? 10.848 4.980 -32.160 1.00 43.28 98 GLY A CA 1
ATOM 793 C C . GLY A 1 98 ? 10.258 3.630 -32.594 1.00 43.28 98 GLY A C 1
ATOM 794 O O 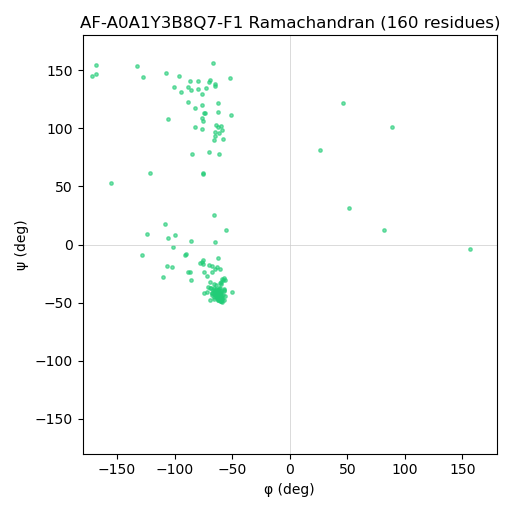. GLY A 1 98 ? 10.948 2.620 -32.576 1.00 43.28 98 GLY A O 1
ATOM 795 N N . ASN A 1 99 ? 8.996 3.670 -33.042 1.00 41.28 99 ASN A N 1
ATOM 796 C CA . ASN A 1 99 ? 8.281 2.737 -33.937 1.00 41.28 99 ASN A CA 1
ATOM 797 C C . ASN A 1 99 ? 7.507 1.505 -33.387 1.00 41.28 99 ASN A C 1
ATOM 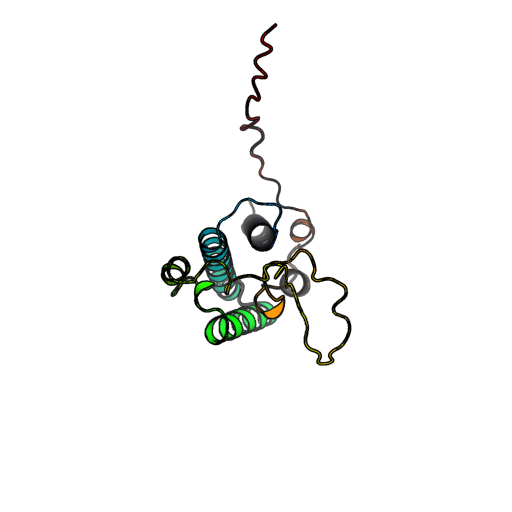799 O O . ASN A 1 99 ? 8.040 0.420 -33.202 1.00 41.28 99 ASN A O 1
ATOM 803 N N . LYS A 1 100 ? 6.173 1.710 -33.331 1.00 43.66 100 LYS A N 1
ATOM 804 C CA . LYS A 1 100 ? 5.019 0.910 -33.836 1.00 43.66 100 LYS A CA 1
ATOM 805 C C . LYS A 1 100 ? 4.948 -0.614 -33.606 1.00 43.66 100 LYS A C 1
ATOM 807 O O . LYS A 1 100 ? 5.662 -1.365 -34.257 1.00 43.66 100 LYS A O 1
ATOM 812 N N . SER A 1 101 ? 3.865 -1.054 -32.943 1.00 38.25 101 SER A N 1
ATOM 813 C CA . SER A 1 101 ? 2.821 -1.970 -33.475 1.00 38.25 101 SER A CA 1
ATOM 814 C C . SER A 1 101 ? 1.629 -2.082 -32.505 1.00 38.25 101 SER A C 1
ATOM 816 O O . SER A 1 101 ? 1.798 -1.973 -31.299 1.00 38.25 101 SER A O 1
ATOM 818 N N . LYS A 1 102 ? 0.425 -2.223 -33.071 1.00 46.03 102 LYS A N 1
ATOM 819 C CA . LYS A 1 102 ? -0.926 -2.132 -32.479 1.00 46.03 102 LYS A CA 1
ATOM 820 C C . LYS A 1 102 ? -1.282 -3.289 -31.528 1.00 46.03 102 LYS A C 1
ATOM 822 O O . LYS A 1 102 ? -1.064 -4.422 -31.927 1.00 46.03 102 LYS A O 1
ATOM 827 N N . GLU A 1 103 ? -1.994 -3.013 -30.426 1.00 29.83 103 GLU A N 1
ATOM 828 C CA . GLU A 1 103 ? -3.249 -3.708 -30.063 1.00 29.83 103 GLU A CA 1
ATOM 829 C C . GLU A 1 103 ? -4.015 -3.005 -28.921 1.00 29.83 103 GLU A C 1
ATOM 831 O O . GLU A 1 103 ? -3.433 -2.348 -28.063 1.00 29.83 103 GLU A O 1
ATOM 836 N N . ASN A 1 104 ? -5.346 -3.085 -28.997 1.00 39.59 104 ASN A N 1
ATOM 837 C CA . ASN A 1 104 ? -6.353 -2.324 -28.250 1.00 39.59 104 ASN A CA 1
ATOM 838 C C . ASN A 1 104 ? -6.366 -2.575 -26.732 1.00 39.59 104 ASN A C 1
ATOM 840 O O . ASN A 1 104 ? -6.430 -3.729 -26.316 1.00 39.59 104 ASN A O 1
ATOM 844 N N . SER A 1 105 ? -6.510 -1.511 -25.926 1.00 38.28 105 SER A N 1
ATOM 845 C CA . SER A 1 105 ? -7.293 -1.495 -24.669 1.00 38.28 105 SER A CA 1
ATOM 846 C C . SER A 1 105 ? -7.507 -0.059 -24.137 1.00 38.28 105 SER A C 1
ATOM 848 O O . SER A 1 105 ? -6.743 0.838 -24.499 1.00 38.28 105 SER A O 1
ATOM 850 N N . PRO A 1 106 ? -8.579 0.199 -23.356 1.00 38.06 106 PRO A N 1
ATOM 851 C CA . PRO A 1 106 ? -9.199 1.519 -23.242 1.00 38.06 106 PRO A CA 1
ATOM 852 C C . PRO A 1 106 ? -8.545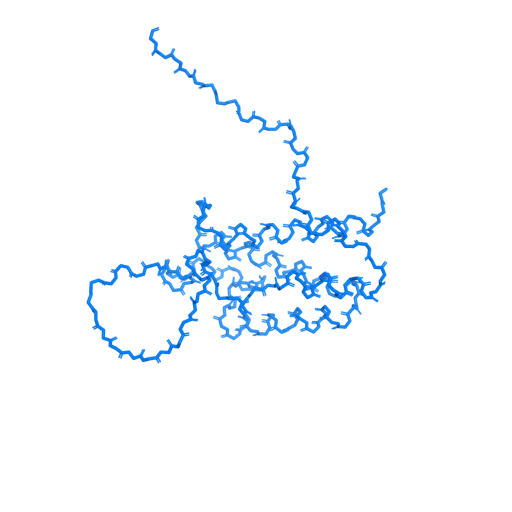 2.434 -22.193 1.00 38.06 106 PRO A C 1
ATOM 854 O O . PRO A 1 106 ? -8.317 2.044 -21.053 1.00 38.06 106 PRO A O 1
ATOM 857 N N . SER A 1 107 ? -8.287 3.676 -22.615 1.00 39.31 107 SER A N 1
ATOM 858 C CA . SER A 1 107 ? -8.264 4.928 -21.835 1.00 39.31 107 SER A CA 1
ATOM 859 C C . SER A 1 107 ? -7.961 4.837 -20.325 1.00 39.31 107 SER A C 1
ATOM 861 O O . SER A 1 107 ? -8.863 4.970 -19.500 1.00 39.31 107 SER A O 1
ATOM 863 N N . ARG A 1 108 ? -6.671 4.748 -19.961 1.00 39.00 108 ARG A N 1
ATOM 864 C CA . ARG A 1 108 ? -6.150 5.161 -18.640 1.00 39.00 108 ARG A CA 1
ATOM 865 C C . ARG A 1 108 ? -5.851 6.669 -18.665 1.00 39.00 108 ARG A C 1
ATOM 867 O O . ARG A 1 108 ? -4.716 7.096 -18.845 1.00 39.00 108 ARG A O 1
ATOM 874 N N . GLN A 1 109 ? -6.883 7.500 -18.546 1.00 38.31 109 GLN A N 1
ATOM 875 C CA . GLN A 1 109 ? -6.690 8.902 -18.161 1.00 38.31 109 GLN A CA 1
ATOM 876 C C . GLN A 1 109 ? -6.404 8.883 -16.658 1.00 38.31 109 GLN A C 1
ATOM 878 O O . GLN A 1 109 ? -7.313 8.509 -15.930 1.00 38.31 109 GLN A O 1
ATOM 883 N N . ASN A 1 110 ? -5.143 9.117 -16.249 1.00 41.78 110 ASN A N 1
ATOM 884 C CA . ASN A 1 110 ? -4.651 9.546 -14.912 1.00 41.78 110 ASN A CA 1
ATOM 885 C C . ASN A 1 110 ? -3.169 9.158 -14.641 1.00 41.78 110 ASN A C 1
ATOM 887 O O . ASN A 1 110 ? -2.629 9.534 -13.608 1.00 41.78 110 ASN A O 1
ATOM 891 N N . SER A 1 111 ? -2.485 8.427 -15.533 1.00 47.38 111 SER A N 1
ATOM 892 C CA . SER A 1 111 ? -1.263 7.667 -15.192 1.00 47.38 111 SER A CA 1
ATOM 893 C C . SER A 1 111 ? 0.077 8.209 -15.723 1.00 47.38 111 SER A C 1
ATOM 895 O O . SER A 1 111 ? 1.032 7.443 -15.804 1.00 47.38 111 SER A O 1
ATOM 897 N N . ALA A 1 112 ? 0.180 9.473 -16.146 1.00 51.47 112 ALA A N 1
ATOM 898 C CA . ALA A 1 112 ? 1.412 9.958 -16.793 1.00 51.47 112 ALA A CA 1
ATOM 899 C C . ALA A 1 112 ? 2.585 10.193 -15.814 1.00 51.47 112 ALA A C 1
ATOM 901 O O . ALA A 1 112 ? 3.740 10.101 -16.222 1.00 51.47 112 ALA A O 1
ATOM 902 N N . ASP A 1 113 ? 2.301 10.428 -14.529 1.00 55.34 113 ASP A N 1
ATOM 903 C CA . ASP A 1 113 ? 3.329 10.847 -13.563 1.00 55.34 113 ASP A CA 1
ATOM 904 C C . ASP A 1 113 ? 3.751 9.750 -12.572 1.00 55.34 113 ASP A C 1
ATOM 906 O O . ASP A 1 113 ? 4.826 9.850 -11.972 1.00 55.34 113 ASP A O 1
ATOM 910 N N . ASN A 1 114 ? 2.945 8.694 -12.405 1.00 64.50 114 ASN A N 1
ATOM 911 C CA . ASN A 1 114 ? 3.200 7.642 -11.421 1.00 64.50 114 ASN A CA 1
ATOM 912 C C . ASN A 1 114 ? 4.086 6.539 -12.001 1.00 64.50 114 ASN A C 1
ATOM 914 O O . ASN A 1 114 ? 3.758 5.892 -12.993 1.00 64.50 114 ASN A O 1
ATOM 918 N N . LEU A 1 115 ? 5.211 6.301 -11.332 1.00 73.44 115 LEU A N 1
ATOM 919 C CA . LEU A 1 115 ? 6.203 5.305 -11.727 1.00 73.44 115 LEU A CA 1
ATOM 920 C C . LEU A 1 115 ? 5.787 3.853 -11.425 1.00 73.44 115 LEU A C 1
ATOM 922 O O . LEU A 1 115 ? 6.425 2.931 -11.920 1.00 73.44 115 LEU A O 1
ATOM 926 N N . VAL A 1 116 ? 4.745 3.630 -10.623 1.00 81.69 116 VAL A N 1
ATOM 927 C CA . VAL A 1 116 ? 4.330 2.312 -10.109 1.00 81.69 116 VAL A CA 1
ATOM 928 C C . VAL A 1 116 ? 2.848 2.089 -10.407 1.00 81.69 116 VAL A C 1
ATOM 930 O O . VAL A 1 116 ? 2.078 3.043 -10.343 1.00 81.69 116 VAL A O 1
ATOM 933 N N . ASP A 1 117 ? 2.442 0.849 -10.712 1.00 86.25 117 ASP A N 1
ATOM 934 C CA . ASP A 1 117 ? 1.018 0.506 -10.852 1.00 86.25 117 ASP A CA 1
ATOM 935 C C . ASP A 1 117 ? 0.291 0.658 -9.503 1.00 86.25 117 ASP A C 1
ATOM 937 O O . ASP A 1 117 ? 0.794 0.239 -8.455 1.00 86.25 117 ASP A O 1
ATOM 941 N N . ASP A 1 118 ? -0.904 1.246 -9.536 1.00 87.62 118 ASP A N 1
ATOM 942 C CA . ASP A 1 118 ? -1.720 1.553 -8.361 1.00 87.62 118 ASP A CA 1
ATOM 943 C C . ASP A 1 118 ? -2.024 0.308 -7.511 1.00 87.62 118 ASP A C 1
ATOM 945 O O . ASP A 1 118 ? -2.157 0.409 -6.292 1.00 87.62 118 ASP A O 1
ATOM 949 N N . GLU A 1 119 ? -2.078 -0.883 -8.121 1.00 91.06 119 GLU A N 1
ATOM 950 C CA . GLU A 1 119 ? -2.308 -2.149 -7.408 1.00 91.06 119 GLU A CA 1
ATOM 951 C C . GLU A 1 119 ? -1.186 -2.526 -6.422 1.00 91.06 119 GLU A C 1
ATOM 953 O O . GLU A 1 119 ? -1.396 -3.321 -5.503 1.00 91.06 119 GLU A O 1
ATOM 958 N N . LEU A 1 120 ? 0.013 -1.964 -6.605 1.00 92.56 120 LEU A N 1
ATOM 959 C CA . LEU A 1 120 ? 1.161 -2.175 -5.723 1.00 92.56 120 LEU A CA 1
ATOM 960 C C . LEU A 1 120 ? 1.208 -1.150 -4.585 1.00 92.56 120 LEU A C 1
ATOM 962 O O . LEU A 1 120 ? 2.043 -1.278 -3.683 1.00 92.56 120 LEU A O 1
ATOM 966 N N . LEU A 1 121 ? 0.353 -0.127 -4.606 1.00 95.69 121 LEU A N 1
ATOM 967 C CA . LEU A 1 121 ? 0.367 0.971 -3.648 1.00 95.69 121 LEU A CA 1
ATOM 968 C C . LEU A 1 121 ? -0.631 0.742 -2.516 1.00 95.69 121 LEU A C 1
ATOM 970 O O . LEU A 1 121 ? -1.732 0.222 -2.695 1.00 95.69 121 LEU A O 1
ATOM 974 N N . PHE A 1 122 ? -0.266 1.188 -1.315 1.00 97.25 122 PHE A N 1
ATOM 975 C CA . PHE A 1 1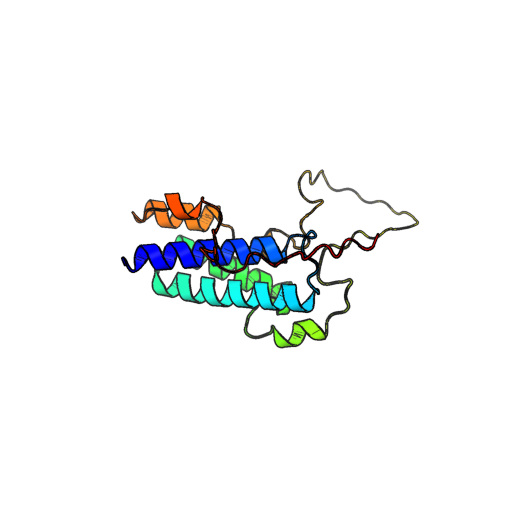22 ? -1.218 1.211 -0.216 1.00 97.25 122 PHE A CA 1
ATOM 976 C C . PHE A 1 122 ? -2.173 2.387 -0.399 1.00 97.25 122 PHE A C 1
ATOM 978 O O . PHE A 1 122 ? -1.760 3.546 -0.422 1.00 97.25 122 PHE A O 1
ATOM 985 N N . ASN A 1 123 ? -3.462 2.081 -0.500 1.00 95.50 123 ASN A N 1
ATOM 986 C CA . ASN A 1 123 ? -4.508 3.078 -0.645 1.00 95.50 123 ASN A CA 1
ATOM 987 C C . ASN A 1 123 ? -4.768 3.835 0.673 1.00 95.50 123 ASN A C 1
ATOM 989 O O . ASN A 1 123 ? -5.287 3.280 1.644 1.00 95.50 123 ASN A O 1
ATOM 993 N N . LYS A 1 124 ? -4.441 5.132 0.681 1.00 93.88 124 LYS A N 1
ATOM 994 C CA . LYS A 1 124 ? -4.661 6.033 1.820 1.00 93.88 124 LYS A CA 1
ATOM 995 C C . LYS A 1 124 ? -6.133 6.172 2.207 1.00 93.88 124 LYS A C 1
ATOM 997 O O . LYS A 1 124 ? -6.438 6.244 3.396 1.00 93.88 124 LYS A O 1
ATOM 1002 N N . GLN A 1 125 ? -7.034 6.195 1.226 1.00 92.56 125 GLN A N 1
ATOM 1003 C CA . GLN A 1 125 ? -8.467 6.364 1.456 1.00 92.56 125 GLN A CA 1
ATOM 1004 C C . GLN A 1 125 ? -9.049 5.166 2.210 1.00 92.56 125 GLN A C 1
ATOM 1006 O O . GLN A 1 125 ? -9.729 5.360 3.211 1.00 92.56 125 GLN A O 1
ATOM 1011 N N . VAL A 1 126 ? -8.688 3.941 1.811 1.00 94.25 126 VAL A N 1
ATOM 1012 C CA . VAL A 1 126 ? -9.122 2.708 2.493 1.00 94.25 126 VAL A CA 1
ATOM 1013 C C . VAL A 1 126 ? -8.703 2.712 3.968 1.00 94.25 126 VAL A C 1
ATOM 1015 O O . VAL A 1 126 ? -9.499 2.395 4.850 1.00 94.25 126 VAL A O 1
ATOM 1018 N N . ILE A 1 127 ? -7.464 3.123 4.255 1.00 94.25 127 ILE A N 1
ATOM 1019 C CA . ILE A 1 127 ? -6.953 3.224 5.629 1.00 94.25 127 ILE A CA 1
ATOM 1020 C C . ILE A 1 127 ? -7.671 4.331 6.415 1.00 94.25 127 ILE A C 1
ATOM 1022 O O . ILE A 1 127 ? -8.033 4.124 7.572 1.00 94.25 127 ILE A O 1
ATOM 1026 N N . SER A 1 128 ? -7.911 5.487 5.792 1.00 92.94 128 SER A N 1
ATOM 1027 C CA . SER A 1 128 ? -8.626 6.613 6.404 1.00 92.94 128 SER A CA 1
ATOM 1028 C C . SER A 1 128 ? -10.065 6.244 6.776 1.00 92.94 128 SER A C 1
ATOM 1030 O O . SER A 1 128 ? -10.480 6.449 7.913 1.00 92.94 128 SER A O 1
ATOM 1032 N N . GLU A 1 129 ? -10.814 5.623 5.867 1.00 92.94 129 GLU A N 1
ATOM 1033 C CA . GLU A 1 129 ? -12.191 5.181 6.118 1.00 92.94 129 GLU A CA 1
ATOM 1034 C C . GLU A 1 129 ? -12.257 4.123 7.230 1.00 92.94 129 GLU A C 1
ATOM 1036 O O . GLU A 1 129 ? -13.090 4.202 8.137 1.00 92.94 129 GLU A O 1
ATOM 1041 N N . ALA A 1 130 ? -11.330 3.163 7.226 1.00 93.50 130 ALA A N 1
ATOM 1042 C CA . ALA A 1 130 ? -11.258 2.143 8.268 1.00 93.50 130 ALA A CA 1
ATOM 1043 C C . ALA A 1 130 ? -10.949 2.733 9.660 1.00 93.50 130 ALA A C 1
ATOM 1045 O O . ALA A 1 130 ? -11.470 2.272 10.676 1.00 93.50 130 ALA A O 1
ATOM 1046 N N . LEU A 1 131 ? -10.136 3.787 9.730 1.00 92.12 131 LEU A N 1
ATOM 1047 C CA . LEU A 1 131 ? -9.873 4.502 10.980 1.00 92.12 131 LEU A CA 1
ATOM 1048 C C . LEU A 1 131 ? -11.085 5.332 11.439 1.00 92.12 131 LEU A C 1
ATOM 1050 O O . LEU A 1 131 ? -11.437 5.290 12.617 1.00 92.12 131 LEU A O 1
ATOM 1054 N N . GLN A 1 132 ? -11.786 6.002 10.520 1.00 90.38 132 GLN A N 1
ATOM 1055 C CA . GLN A 1 132 ? -13.001 6.769 10.838 1.00 90.38 132 GLN A CA 1
ATOM 1056 C C . GLN A 1 132 ? -14.112 5.880 11.403 1.00 90.38 132 GLN A C 1
ATOM 1058 O O . GLN A 1 132 ? -14.722 6.206 12.420 1.00 90.38 132 GLN A O 1
ATOM 1063 N N . THR A 1 133 ? -14.345 4.721 10.782 1.00 89.81 133 THR A N 1
ATOM 1064 C CA . THR A 1 133 ? -15.370 3.754 11.228 1.00 89.81 133 THR A CA 1
ATOM 1065 C C . THR A 1 133 ? -15.099 3.177 12.620 1.00 89.81 133 THR A C 1
ATOM 1067 O O . THR A 1 133 ? -16.022 2.694 13.272 1.00 89.81 133 THR A O 1
ATOM 1070 N N . THR A 1 134 ? -13.858 3.262 13.103 1.00 87.06 134 THR A N 1
ATOM 1071 C CA . THR A 1 134 ? -13.448 2.811 14.442 1.00 87.06 134 THR A CA 1
ATOM 1072 C C . THR A 1 134 ? -13.336 3.953 15.455 1.00 87.06 134 THR A C 1
ATOM 1074 O O . THR A 1 134 ? -12.896 3.728 16.580 1.00 87.06 134 THR A O 1
ATOM 1077 N N . GLY A 1 135 ? -13.762 5.167 15.084 1.00 82.62 135 GLY A N 1
ATOM 1078 C CA . GLY A 1 135 ? -13.802 6.331 15.970 1.00 82.62 135 GLY A CA 1
ATOM 1079 C C . GLY A 1 135 ? -12.472 7.073 16.120 1.00 82.62 135 GLY A C 1
ATOM 1080 O O . GLY A 1 135 ? -12.358 7.914 17.009 1.00 82.62 135 GLY A O 1
ATOM 1081 N N . HIS A 1 136 ? -11.474 6.788 15.277 1.00 81.00 136 HIS A N 1
ATOM 1082 C CA . HIS A 1 136 ? -10.227 7.553 15.259 1.00 81.00 136 HIS A CA 1
ATOM 1083 C C . HIS A 1 136 ? -10.416 8.864 14.485 1.00 81.00 136 HIS A C 1
ATOM 1085 O O . HIS A 1 136 ? -11.049 8.885 13.428 1.00 81.00 136 HIS A O 1
ATOM 1091 N N . ASP A 1 137 ? -9.819 9.952 14.976 1.00 78.38 137 ASP A N 1
ATOM 1092 C CA . ASP A 1 137 ? -9.769 11.216 14.240 1.00 78.38 137 ASP A CA 1
ATOM 1093 C C . ASP A 1 137 ? -8.750 11.121 13.094 1.00 78.38 137 ASP A C 1
ATOM 1095 O O . ASP A 1 137 ? -7.542 11.000 13.304 1.00 78.38 137 ASP A O 1
ATOM 1099 N N . THR A 1 138 ? -9.246 11.165 11.859 1.00 78.69 138 THR A N 1
ATOM 1100 C CA . THR A 1 138 ? -8.428 11.101 10.643 1.00 78.69 138 THR A CA 1
ATOM 1101 C C . THR A 1 138 ? -8.299 12.444 9.938 1.00 78.69 138 THR A C 1
ATOM 1103 O O . THR A 1 138 ? -7.731 12.492 8.844 1.00 78.69 138 THR A O 1
ATOM 1106 N N . LEU A 1 139 ? -8.813 13.540 10.507 1.00 76.06 139 LEU A N 1
ATOM 1107 C CA . LEU A 1 139 ? -8.734 14.863 9.880 1.00 76.06 139 LEU A CA 1
ATOM 1108 C C . LEU A 1 139 ? -7.275 15.240 9.600 1.00 76.06 139 LEU A C 1
ATOM 1110 O O . LEU A 1 139 ? -6.948 15.703 8.507 1.00 76.06 139 LEU A O 1
ATOM 1114 N N . ALA A 1 140 ? -6.381 14.924 10.540 1.00 75.06 140 ALA A N 1
ATOM 1115 C CA . ALA A 1 140 ? -4.948 15.122 10.372 1.00 75.06 140 ALA A CA 1
ATOM 1116 C C . ALA A 1 140 ? -4.348 14.229 9.271 1.00 75.06 140 ALA A C 1
ATOM 1118 O O . ALA A 1 140 ? -3.470 14.692 8.544 1.00 75.06 140 ALA A O 1
ATOM 1119 N N . LEU A 1 141 ? -4.836 12.999 9.061 1.00 79.69 141 LEU A N 1
ATOM 1120 C CA . LEU A 1 141 ? -4.297 12.084 8.043 1.00 79.69 141 LEU A CA 1
ATOM 1121 C C . LEU A 1 141 ? -4.393 12.667 6.625 1.00 79.69 141 LEU A C 1
ATOM 1123 O O . LEU A 1 141 ? -3.508 12.453 5.795 1.00 79.69 141 LEU A O 1
ATOM 1127 N N . ASN A 1 142 ? -5.444 13.439 6.350 1.00 75.25 142 ASN A N 1
ATOM 1128 C CA . ASN A 1 142 ? -5.651 14.089 5.056 1.00 75.25 142 ASN A CA 1
ATOM 1129 C C . ASN A 1 142 ? -4.784 15.340 4.861 1.00 75.25 142 ASN A C 1
ATOM 1131 O O . ASN A 1 142 ? -4.593 15.772 3.726 1.00 75.25 142 ASN A O 1
ATOM 1135 N N . THR A 1 143 ? -4.203 15.887 5.929 1.00 77.75 143 THR A N 1
ATOM 1136 C CA . THR A 1 143 ? -3.258 17.002 5.819 1.00 77.75 143 THR A CA 1
ATOM 1137 C C . THR A 1 143 ? -1.869 16.490 5.411 1.00 77.75 143 THR A C 1
ATOM 1139 O O . THR A 1 143 ? -1.390 15.505 5.991 1.00 77.75 143 THR A O 1
ATOM 1142 N N . PRO A 1 144 ? -1.192 17.127 4.431 1.00 72.31 144 PRO A N 1
ATOM 1143 C CA . PRO A 1 144 ? 0.169 16.758 4.044 1.00 72.31 144 PRO A CA 1
ATOM 1144 C C . PRO A 1 144 ? 1.094 16.711 5.257 1.00 72.31 144 PRO A C 1
ATOM 1146 O O . PRO A 1 144 ? 0.948 17.525 6.172 1.00 72.31 144 PRO A O 1
ATOM 1149 N N . PHE A 1 145 ? 2.036 15.770 5.281 1.00 73.94 145 PHE A N 1
ATOM 1150 C CA . PHE A 1 145 ? 3.036 15.733 6.342 1.00 73.94 145 PHE A CA 1
ATOM 1151 C C . PHE A 1 145 ? 3.872 17.019 6.297 1.00 73.94 145 PHE A C 1
ATOM 1153 O O . PHE A 1 145 ? 4.479 17.336 5.274 1.00 73.94 145 PHE A O 1
ATOM 1160 N N . GLN A 1 146 ? 3.889 17.764 7.400 1.00 68.00 146 GLN A N 1
ATOM 1161 C CA . GLN A 1 146 ? 4.758 18.921 7.573 1.00 68.00 146 GLN A CA 1
ATOM 1162 C C . GLN A 1 146 ? 5.866 18.521 8.536 1.00 68.00 146 GLN A C 1
ATOM 1164 O O . GLN A 1 146 ? 5.634 18.345 9.731 1.00 68.00 146 GLN A O 1
ATOM 1169 N N . SER A 1 147 ? 7.082 18.363 8.016 1.00 54.06 147 SER A N 1
ATOM 1170 C CA . SER A 1 147 ? 8.256 18.291 8.874 1.00 54.06 147 SER A CA 1
ATOM 1171 C C . SER A 1 147 ? 8.347 19.627 9.605 1.00 54.06 147 SER A C 1
ATOM 1173 O O . SER A 1 147 ? 8.645 20.636 8.972 1.00 54.06 147 SER A O 1
ATOM 1175 N N . ASN A 1 148 ? 8.171 19.656 10.927 1.00 48.91 148 ASN A N 1
ATOM 1176 C CA . ASN A 1 148 ? 8.467 20.837 11.755 1.00 48.91 148 ASN A CA 1
ATOM 1177 C C . ASN A 1 148 ? 9.981 21.177 11.786 1.00 48.91 148 ASN A C 1
ATOM 1179 O O . ASN A 1 148 ? 10.482 21.784 12.730 1.00 48.91 148 ASN A O 1
ATOM 1183 N N . CYS A 1 149 ? 10.740 20.793 10.754 1.00 49.09 149 CYS A N 1
ATOM 1184 C CA . CYS A 1 149 ? 12.124 21.177 10.532 1.00 49.09 149 CYS A CA 1
ATOM 1185 C C . CYS A 1 149 ? 12.199 22.628 10.035 1.00 49.09 149 CYS A C 1
ATOM 1187 O O . CYS A 1 149 ? 12.762 22.903 8.979 1.00 49.09 149 CYS A O 1
ATOM 1189 N N . ASP A 1 150 ? 11.720 23.575 10.839 1.00 49.78 150 ASP A N 1
ATOM 1190 C CA . ASP A 1 150 ? 11.955 25.015 10.649 1.00 49.78 150 ASP A CA 1
ATOM 1191 C C . ASP A 1 150 ? 13.451 25.398 10.817 1.00 49.78 150 ASP A C 1
ATOM 1193 O O . ASP A 1 150 ? 13.839 26.561 10.715 1.00 49.78 150 ASP A O 1
ATOM 1197 N N . GLY A 1 151 ? 14.325 24.409 11.060 1.00 47.47 151 GLY A N 1
ATOM 1198 C CA . GLY A 1 151 ? 15.758 24.564 11.323 1.00 47.47 151 GLY A CA 1
ATOM 1199 C C . GLY A 1 151 ? 16.712 24.259 10.163 1.00 47.47 151 GLY A C 1
ATOM 1200 O O . GLY A 1 151 ? 17.913 24.432 10.338 1.00 47.47 151 GLY A O 1
ATOM 1201 N N . MET A 1 152 ? 16.244 23.835 8.983 1.00 49.69 152 MET A N 1
ATOM 1202 C CA . MET A 1 152 ? 17.116 23.698 7.802 1.00 49.69 152 MET A CA 1
ATOM 1203 C C . MET A 1 152 ? 16.623 24.561 6.643 1.00 49.69 152 MET A C 1
ATOM 1205 O O . MET A 1 152 ? 16.348 24.086 5.542 1.00 49.69 152 MET A O 1
ATOM 1209 N N . LYS A 1 153 ? 16.588 25.879 6.869 1.00 47.28 153 LYS A N 1
ATOM 1210 C CA . LYS A 1 153 ? 16.812 26.821 5.770 1.00 47.28 153 LYS A CA 1
ATOM 1211 C C . LYS A 1 153 ? 18.223 26.552 5.253 1.00 47.28 153 LYS A C 1
ATOM 1213 O O . LYS A 1 153 ? 19.195 27.030 5.832 1.00 47.28 153 LYS A O 1
ATOM 1218 N N . PHE A 1 154 ? 18.340 25.749 4.198 1.00 43.19 154 PHE A N 1
ATOM 1219 C CA . PHE A 1 154 ? 19.560 25.694 3.406 1.00 43.19 154 PHE A CA 1
ATOM 1220 C C . PHE A 1 154 ? 19.909 27.134 3.031 1.00 43.19 154 PHE A C 1
ATOM 1222 O O . PHE A 1 154 ? 19.174 27.794 2.294 1.00 43.19 154 PHE A O 1
ATOM 1229 N N . PHE A 1 155 ? 21.006 27.635 3.598 1.00 39.62 155 PHE A N 1
ATOM 1230 C CA . PHE A 1 155 ? 21.663 28.851 3.156 1.00 39.62 155 PHE A CA 1
ATOM 1231 C C . PHE A 1 155 ? 22.040 28.653 1.686 1.00 39.62 155 PHE A C 1
ATOM 1233 O O . PHE A 1 155 ? 23.121 28.171 1.360 1.00 39.62 155 PHE A O 1
ATOM 1240 N N . LEU A 1 156 ? 21.147 29.043 0.778 1.00 40.09 156 LEU A N 1
ATOM 1241 C CA . LEU A 1 156 ? 21.539 29.424 -0.568 1.00 40.09 156 LEU A CA 1
ATOM 1242 C C . LEU A 1 156 ? 22.277 30.756 -0.438 1.00 40.09 156 LEU A C 1
ATOM 1244 O O . LEU A 1 156 ? 21.718 31.831 -0.651 1.00 40.09 156 LEU A O 1
ATOM 1248 N N . PHE A 1 157 ? 23.549 30.673 -0.046 1.00 37.94 157 PHE A N 1
ATOM 1249 C CA . PHE A 1 157 ? 24.506 31.744 -0.248 1.00 37.94 157 PHE A CA 1
ATOM 1250 C C . PHE A 1 157 ? 24.683 31.869 -1.765 1.00 37.94 157 PHE A C 1
ATOM 1252 O O . PHE A 1 157 ? 25.495 31.182 -2.382 1.00 37.94 157 PHE A O 1
ATOM 1259 N N . LYS A 1 158 ? 23.854 32.702 -2.402 1.00 40.94 158 LYS A N 1
ATOM 1260 C CA . LYS A 1 158 ? 24.174 33.224 -3.727 1.00 40.94 158 LYS A CA 1
ATOM 1261 C C . LYS A 1 158 ? 25.417 34.093 -3.559 1.00 40.94 158 LYS A C 1
ATOM 1263 O O . LYS A 1 158 ? 25.315 35.257 -3.184 1.00 40.94 158 LYS A O 1
ATOM 1268 N N . SER A 1 159 ? 26.58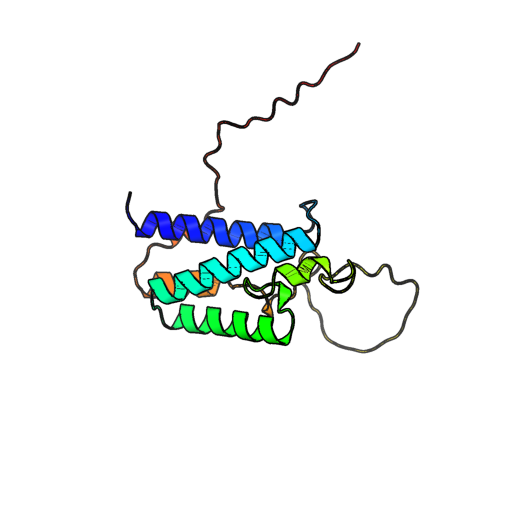2 33.514 -3.834 1.00 44.66 159 SER A N 1
ATOM 1269 C CA . SER A 1 159 ? 27.785 34.263 -4.177 1.00 44.66 159 SER A CA 1
ATOM 1270 C C . SER A 1 159 ? 27.477 35.093 -5.423 1.00 44.66 159 SER A C 1
ATOM 1272 O O . SER A 1 159 ? 27.484 34.574 -6.536 1.00 44.66 159 SER A O 1
ATOM 1274 N N . ASN A 1 160 ? 27.158 36.373 -5.238 1.00 38.50 160 ASN A N 1
ATOM 1275 C CA . ASN A 1 160 ? 27.274 37.351 -6.311 1.00 38.50 160 ASN A CA 1
ATOM 1276 C C . ASN A 1 160 ? 28.761 37.682 -6.452 1.00 38.50 160 ASN A C 1
ATOM 1278 O O . ASN A 1 160 ? 29.312 38.452 -5.671 1.00 38.50 160 ASN A O 1
ATOM 1282 N N . LEU A 1 161 ? 29.400 37.049 -7.433 1.00 45.94 161 LEU A N 1
ATOM 1283 C CA . LEU A 1 161 ? 30.543 37.629 -8.122 1.00 45.94 161 LEU A CA 1
ATOM 1284 C C . LEU A 1 161 ? 29.992 38.680 -9.088 1.00 45.94 161 LEU A C 1
ATOM 1286 O O . LEU A 1 161 ? 29.325 38.322 -10.057 1.00 45.94 161 LEU A O 1
ATOM 1290 N N . ASN A 1 162 ? 30.235 39.948 -8.769 1.00 43.75 162 ASN A N 1
ATOM 1291 C CA . ASN A 1 162 ? 30.546 41.030 -9.704 1.00 43.75 162 ASN A CA 1
ATOM 1292 C C . ASN A 1 162 ? 31.196 42.165 -8.917 1.00 43.75 162 ASN A C 1
ATOM 1294 O O . ASN A 1 162 ? 30.546 42.655 -7.967 1.00 43.75 162 ASN A O 1
#

Secondary structure (DSSP, 8-state):
--HHHHHHHHHHHHHHHHHHHHBTTS---HHHHHHHHHHHHHHHHHHHHHH--HHHHHHHHHHHHHHHHH-GGGSGGGGGGGGGS-TTTSS-------S---------TT-SSBSS-GGGS--HHHHHHHHHHTT---TGGGSPP----TT-----------